Protein AF-A0A258SQ97-F1 (afdb_monomer)

Mean predicted aligned error: 5.07 Å

Radius of gyration: 16.45 Å; Cα contacts (8 Å, |Δi|>4): 19; chains: 1; bounding box: 27×25×42 Å

Structure (mmCIF, N/CA/C/O backbone):
data_AF-A0A258SQ97-F1
#
_entry.id   AF-A0A258SQ97-F1
#
loop_
_atom_site.group_PDB
_atom_site.id
_atom_site.type_symbol
_atom_site.label_atom_id
_atom_site.label_alt_id
_atom_site.label_comp_id
_atom_site.label_asym_id
_atom_site.label_entity_id
_atom_site.label_seq_id
_atom_site.pdbx_PDB_ins_code
_atom_site.Cartn_x
_atom_site.Cartn_y
_atom_site.Cartn_z
_atom_site.occupancy
_atom_site.B_iso_or_equiv
_atom_site.auth_seq_id
_atom_site.auth_comp_id
_atom_site.auth_asym_id
_atom_site.auth_atom_id
_atom_site.pdbx_PDB_model_num
ATOM 1 N N . ASN A 1 1 ? -1.414 1.087 9.408 1.00 69.81 1 ASN A N 1
ATOM 2 C CA . ASN A 1 1 ? -2.850 0.814 9.176 1.00 69.81 1 ASN A CA 1
ATOM 3 C C . ASN A 1 1 ? -3.340 1.911 8.245 1.00 69.81 1 ASN A C 1
ATOM 5 O O . ASN A 1 1 ? -3.051 3.058 8.539 1.00 69.81 1 ASN A O 1
ATOM 9 N N . MET A 1 2 ? -3.978 1.575 7.121 1.00 81.94 2 MET A N 1
ATOM 10 C CA . MET A 1 2 ? -4.413 2.567 6.123 1.00 81.94 2 MET A CA 1
ATOM 11 C C . MET A 1 2 ? -5.693 3.318 6.527 1.00 81.94 2 MET A C 1
ATOM 13 O O . MET A 1 2 ? -5.920 4.422 6.047 1.00 81.94 2 MET A O 1
ATOM 17 N N . ALA A 1 3 ? -6.543 2.722 7.370 1.00 87.44 3 ALA A N 1
ATOM 18 C CA . ALA A 1 3 ? -7.887 3.230 7.660 1.00 87.44 3 ALA A CA 1
ATOM 19 C C . ALA A 1 3 ? -7.987 4.058 8.953 1.00 87.44 3 ALA A C 1
ATOM 21 O O . ALA A 1 3 ? -8.985 4.742 9.153 1.00 87.44 3 ALA A O 1
ATOM 22 N N . TYR A 1 4 ? -6.976 3.992 9.821 1.00 92.00 4 TYR A N 1
ATOM 23 C CA . TYR A 1 4 ? -6.945 4.688 11.108 1.00 92.00 4 TYR A CA 1
ATOM 24 C C . TYR A 1 4 ? -5.620 5.424 11.275 1.00 92.00 4 TYR A C 1
ATOM 26 O O . TYR A 1 4 ? -4.557 4.808 11.140 1.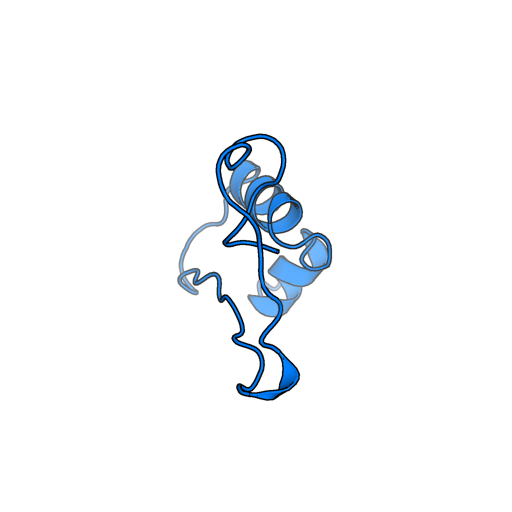00 92.00 4 TYR A O 1
ATOM 34 N N . ASP A 1 5 ? -5.710 6.702 11.616 1.00 93.44 5 ASP A N 1
ATOM 35 C CA . ASP A 1 5 ? -4.588 7.592 11.881 1.00 93.44 5 ASP A CA 1
ATOM 36 C C . ASP A 1 5 ? -4.691 8.118 13.327 1.00 93.44 5 ASP A C 1
ATOM 38 O O . ASP A 1 5 ? -5.626 8.859 13.630 1.00 93.44 5 ASP A O 1
ATOM 42 N N . PRO A 1 6 ? -3.757 7.767 14.231 1.00 92.81 6 PRO A N 1
ATOM 43 C CA . PRO A 1 6 ? -3.798 8.206 15.626 1.00 92.81 6 PRO A CA 1
ATOM 44 C C . PRO A 1 6 ? -3.774 9.728 15.826 1.00 92.81 6 PRO A C 1
ATOM 46 O O . PRO A 1 6 ? -4.303 10.204 16.828 1.00 92.81 6 PRO A O 1
ATOM 49 N 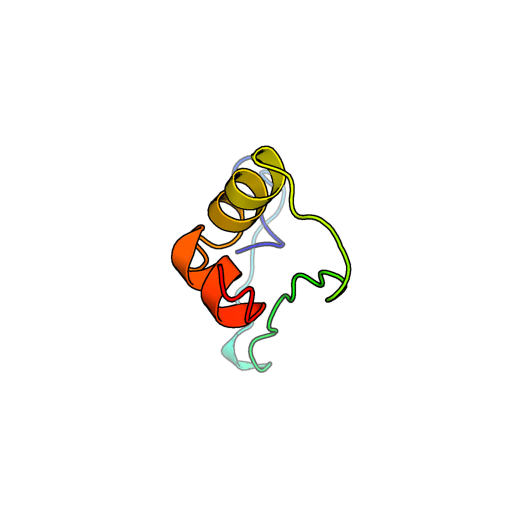N . GLU A 1 7 ? -3.148 10.482 14.917 1.00 94.19 7 GLU A N 1
ATOM 50 C CA . GLU A 1 7 ? -3.035 11.941 15.025 1.00 94.19 7 GLU A CA 1
ATOM 51 C C . GLU A 1 7 ? -4.304 12.640 14.543 1.00 94.19 7 GLU A C 1
ATOM 53 O O . GLU A 1 7 ? -4.715 13.651 15.108 1.00 94.19 7 GLU A O 1
ATOM 58 N N . ARG A 1 8 ? -4.953 12.097 13.509 1.00 94.94 8 ARG A N 1
ATOM 59 C CA . ARG A 1 8 ? -6.211 12.641 12.979 1.00 94.94 8 ARG A CA 1
ATOM 60 C C . ARG A 1 8 ? -7.425 12.183 13.787 1.00 94.94 8 ARG A C 1
ATOM 62 O O . ARG A 1 8 ? -8.342 12.964 14.031 1.00 94.94 8 ARG A O 1
ATOM 69 N N . ASP A 1 9 ? -7.442 10.921 14.200 1.00 95.56 9 ASP A N 1
ATOM 70 C CA . ASP A 1 9 ? -8.612 10.235 14.753 1.00 95.56 9 ASP A CA 1
ATOM 71 C C . ASP A 1 9 ? -8.606 10.251 16.299 1.00 95.56 9 ASP A C 1
ATOM 73 O O . ASP A 1 9 ? -9.028 9.296 16.948 1.00 95.56 9 ASP A O 1
ATOM 77 N N . MET A 1 10 ? -8.151 11.357 16.905 1.00 95.75 10 MET A N 1
ATOM 78 C CA . MET A 1 10 ? -7.868 11.481 18.351 1.00 95.75 10 MET A CA 1
ATOM 79 C C . MET A 1 10 ? -9.070 11.227 19.273 1.00 95.75 10 MET A C 1
ATOM 81 O O . MET A 1 10 ? -8.899 10.860 20.433 1.00 95.75 10 MET A O 1
ATOM 85 N N . ASN A 1 11 ? -10.289 11.442 18.773 1.00 96.25 11 ASN A N 1
ATOM 86 C CA . ASN A 1 11 ? -11.530 11.246 19.531 1.00 96.25 11 ASN A CA 1
ATOM 87 C C . ASN A 1 11 ? -12.134 9.845 19.335 1.00 96.25 11 ASN A C 1
ATOM 89 O O . ASN A 1 11 ? -13.257 9.592 19.770 1.00 96.25 11 ASN A O 1
ATOM 93 N N . LEU A 1 12 ? -11.423 8.944 18.653 1.00 96.06 12 LEU A N 1
ATOM 94 C CA . LEU A 1 12 ? -11.834 7.566 18.417 1.00 96.06 12 LEU A CA 1
ATOM 95 C C . LEU A 1 12 ? -10.880 6.604 19.127 1.00 96.06 12 LEU A C 1
ATOM 97 O O . LEU A 1 12 ? -9.699 6.875 19.311 1.00 96.06 12 LEU A O 1
ATOM 101 N N . THR A 1 13 ? -11.398 5.443 19.525 1.00 93.62 13 THR A N 1
ATOM 102 C CA . THR A 1 13 ? -10.583 4.338 20.046 1.00 93.62 13 THR A CA 1
A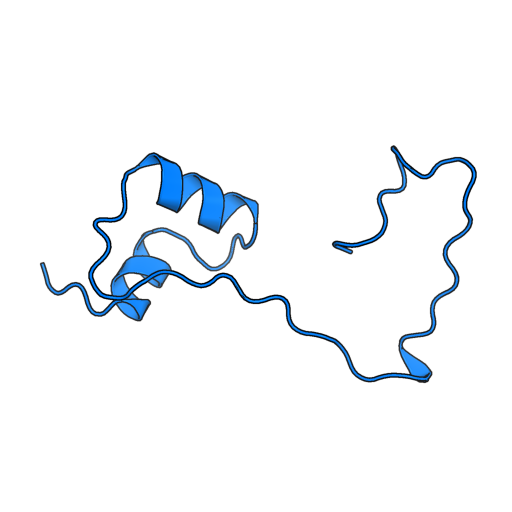TOM 103 C C . THR A 1 13 ? -10.635 3.177 19.064 1.00 93.62 13 THR A C 1
ATOM 105 O O . THR A 1 13 ? -11.716 2.710 18.702 1.00 93.62 13 THR A O 1
ATOM 108 N N . ARG A 1 14 ? -9.466 2.689 18.639 1.00 93.69 14 ARG A N 1
ATOM 109 C CA . ARG A 1 14 ? -9.357 1.504 17.782 1.00 93.69 14 ARG A CA 1
ATOM 110 C C . ARG A 1 14 ? -9.531 0.230 18.61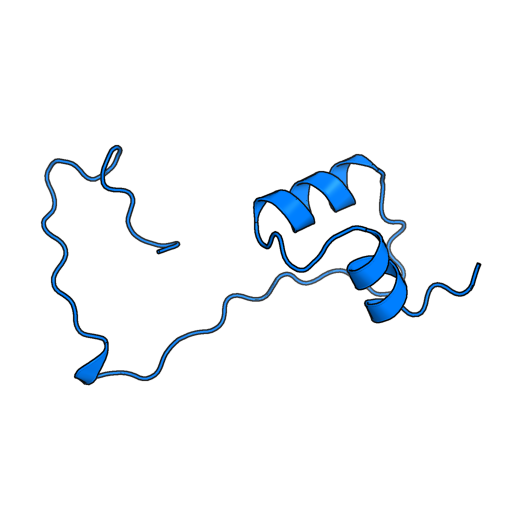2 1.00 93.69 14 ARG A C 1
ATOM 112 O O . ARG A 1 14 ? -8.800 0.017 19.574 1.00 93.69 14 ARG A O 1
ATOM 119 N N . ILE A 1 15 ? -10.424 -0.652 18.169 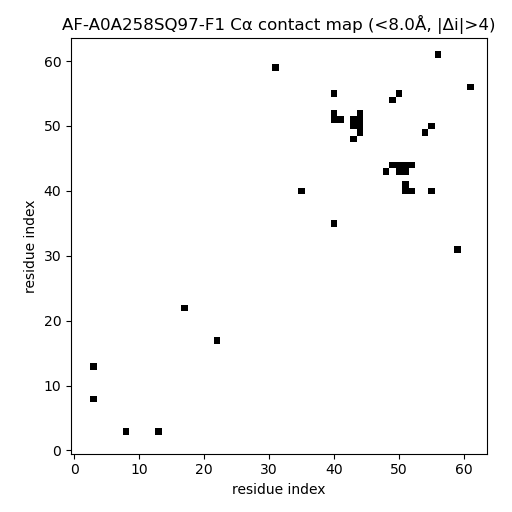1.00 94.19 15 ILE A N 1
ATOM 120 C CA . ILE A 1 15 ? -10.550 -2.028 18.670 1.00 94.19 15 ILE A CA 1
ATOM 121 C C . ILE A 1 15 ? -10.005 -2.970 17.599 1.00 94.19 15 ILE A C 1
ATOM 123 O O . ILE A 1 15 ? -10.384 -2.868 16.431 1.00 94.19 15 ILE A O 1
ATOM 127 N N . ASP A 1 16 ? -9.090 -3.861 17.978 1.00 92.69 16 ASP A N 1
ATOM 128 C CA . ASP A 1 16 ? -8.513 -4.814 17.035 1.00 92.69 16 ASP A CA 1
ATOM 129 C C . ASP A 1 16 ? -9.402 -6.052 16.862 1.00 92.69 16 ASP A C 1
ATOM 131 O O . ASP A 1 16 ? -9.717 -6.754 17.821 1.00 92.69 16 ASP A O 1
ATOM 135 N N . VAL A 1 17 ? -9.800 -6.314 15.617 1.00 95.00 17 VAL A N 1
ATOM 136 C CA . VAL A 1 17 ? -10.677 -7.434 15.229 1.00 95.00 17 VAL A CA 1
ATOM 137 C C . VAL A 1 17 ? -10.028 -8.341 14.180 1.00 95.00 17 VAL A C 1
ATOM 139 O O . VAL A 1 17 ? -10.716 -9.098 13.502 1.00 95.00 17 VAL A O 1
ATOM 142 N N . SER A 1 18 ? -8.698 -8.287 14.053 1.00 94.00 18 SER A N 1
ATOM 143 C CA . SER A 1 18 ? -7.918 -9.116 13.115 1.00 94.00 18 SER A CA 1
ATOM 144 C C . SER A 1 18 ? -8.121 -10.625 13.325 1.00 94.00 18 SER A C 1
ATOM 146 O O . SER A 1 18 ? -7.963 -11.419 12.409 1.00 94.00 18 SER A O 1
ATOM 148 N N . HIS A 1 19 ? -8.545 -11.029 14.523 1.00 95.62 19 HIS A N 1
ATOM 149 C CA . HIS A 1 19 ? -8.873 -12.413 14.862 1.00 95.62 19 HIS A CA 1
ATOM 150 C C . HIS A 1 19 ? -10.245 -12.882 14.341 1.00 95.62 19 HIS A C 1
ATOM 152 O O . HIS A 1 19 ? -10.528 -14.077 14.387 1.00 95.62 19 HIS A O 1
ATOM 158 N N . LEU A 1 20 ? -11.111 -11.971 13.881 1.00 97.81 20 LEU A N 1
ATOM 159 C CA . LEU A 1 20 ? -12.449 -12.297 13.371 1.00 97.81 20 LEU A CA 1
ATOM 160 C C . LEU A 1 20 ? -12.508 -12.353 11.842 1.00 97.81 20 LEU A C 1
ATOM 162 O O . LEU A 1 20 ? -13.367 -13.039 11.291 1.00 97.81 20 LEU A O 1
ATOM 166 N N . PHE A 1 21 ? -11.617 -11.636 11.155 1.00 95.19 21 PHE A N 1
ATOM 167 C CA . PHE A 1 21 ? -11.647 -11.474 9.703 1.00 95.19 21 PHE A CA 1
ATOM 168 C C . PHE A 1 21 ? -10.251 -11.625 9.111 1.00 95.19 21 PHE A C 1
ATOM 170 O O . PHE A 1 21 ? -9.269 -11.211 9.715 1.00 95.19 21 PHE A O 1
ATOM 177 N N . AL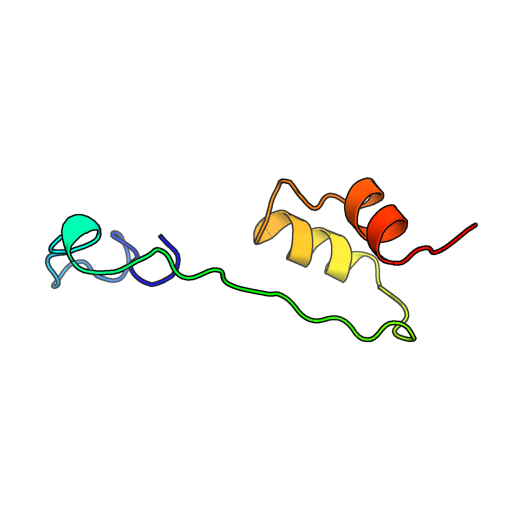A A 1 22 ? -10.174 -12.180 7.902 1.00 95.12 22 ALA A N 1
ATOM 178 C CA . ALA A 1 22 ? -8.922 -12.230 7.161 1.00 95.12 22 ALA A CA 1
ATOM 179 C C . ALA A 1 22 ? -8.454 -10.823 6.756 1.00 95.12 22 ALA A C 1
ATOM 181 O O . ALA A 1 22 ? -9.264 -9.918 6.529 1.00 95.12 22 ALA A O 1
ATOM 182 N N . ASP A 1 23 ? -7.140 -10.672 6.603 1.00 93.06 23 ASP A N 1
ATOM 183 C CA . ASP A 1 23 ? -6.543 -9.431 6.127 1.00 93.06 23 ASP A CA 1
ATOM 184 C C . ASP A 1 23 ? -7.048 -9.064 4.726 1.00 93.06 23 ASP A C 1
ATOM 186 O O . ASP A 1 23 ? -7.187 -9.902 3.833 1.00 93.06 23 ASP A O 1
ATOM 190 N N . SER A 1 24 ? -7.281 -7.770 4.518 1.00 91.75 24 SER A N 1
ATOM 191 C CA . SER A 1 24 ? -7.576 -7.212 3.199 1.00 91.75 24 SER A CA 1
ATOM 192 C C . SER A 1 24 ? -6.300 -6.680 2.555 1.00 91.75 24 SER A C 1
ATOM 194 O O . SER A 1 24 ? -5.498 -6.013 3.207 1.00 91.75 24 SER A O 1
ATOM 196 N N . THR A 1 25 ? -6.121 -6.932 1.257 1.00 91.81 25 THR A N 1
ATOM 197 C CA . THR A 1 25 ? -5.009 -6.364 0.481 1.00 91.81 25 THR A CA 1
ATOM 198 C C . THR A 1 25 ? -5.481 -5.152 -0.316 1.00 91.81 25 THR A C 1
ATOM 200 O O . THR A 1 25 ? -6.403 -5.251 -1.126 1.00 91.81 25 THR A O 1
ATOM 203 N N . THR A 1 26 ? -4.832 -4.008 -0.106 1.00 90.31 26 THR A N 1
ATOM 204 C CA . THR A 1 26 ? -5.047 -2.800 -0.912 1.00 90.31 26 THR A CA 1
ATOM 205 C C . THR A 1 26 ? -4.2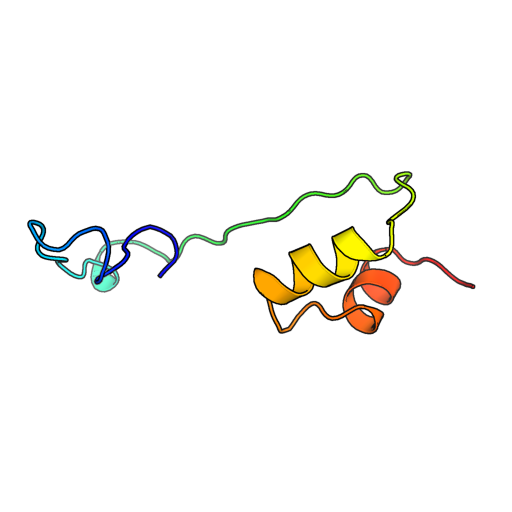19 -2.883 -2.191 1.00 90.31 26 THR A C 1
ATOM 207 O O . THR A 1 26 ? -3.004 -3.060 -2.130 1.00 90.31 26 THR A O 1
ATOM 210 N N . TYR A 1 27 ? -4.861 -2.712 -3.347 1.00 90.12 27 TYR A N 1
ATOM 211 C CA . TYR A 1 27 ? -4.201 -2.738 -4.653 1.00 90.12 27 TYR A CA 1
ATOM 212 C C . T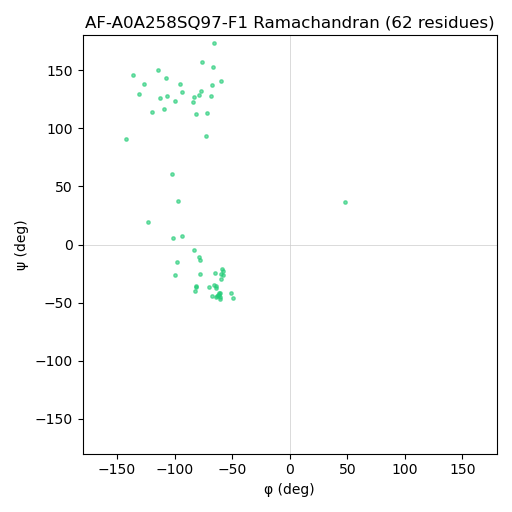YR A 1 27 ? -4.115 -1.341 -5.268 1.00 90.12 27 TYR A C 1
ATOM 214 O O . TYR A 1 27 ? -5.058 -0.554 -5.184 1.00 90.12 27 TYR A O 1
ATOM 222 N N . LEU A 1 28 ? -3.006 -1.067 -5.956 1.00 87.69 28 LEU A N 1
ATOM 223 C CA . LEU A 1 28 ? -2.842 0.093 -6.826 1.00 87.69 28 LEU A CA 1
ATOM 224 C C . LEU A 1 28 ? -2.827 -0.376 -8.283 1.00 87.69 28 LEU A C 1
ATOM 226 O O . LEU A 1 28 ? -1.949 -1.131 -8.695 1.00 87.69 28 LEU A O 1
ATOM 230 N N . GLY A 1 29 ? -3.815 0.061 -9.060 1.00 89.38 29 GLY A N 1
ATOM 231 C CA . GLY A 1 29 ? -3.937 -0.289 -10.471 1.00 89.38 29 GLY A CA 1
ATOM 232 C C . GLY A 1 29 ? -3.288 0.754 -11.375 1.00 89.38 29 GLY A C 1
ATOM 233 O O . GLY A 1 29 ? -3.581 1.943 -11.263 1.00 89.38 29 GLY A O 1
ATOM 234 N N . ILE A 1 30 ? -2.459 0.307 -12.317 1.00 86.38 30 ILE A N 1
ATOM 235 C CA . ILE A 1 30 ? -1.931 1.136 -13.405 1.00 86.38 30 ILE A CA 1
ATOM 236 C C . ILE A 1 30 ? -2.235 0.425 -14.717 1.00 86.38 30 ILE A C 1
ATOM 238 O O . ILE A 1 30 ? -2.104 -0.796 -14.827 1.00 86.38 30 ILE A O 1
ATOM 242 N N . ARG A 1 31 ? -2.664 1.181 -15.728 1.00 86.25 31 ARG A N 1
ATOM 243 C CA . ARG A 1 31 ? -2.853 0.612 -17.061 1.00 86.25 31 ARG A CA 1
ATOM 244 C C . ARG A 1 31 ? -1.504 0.211 -17.656 1.00 86.25 31 ARG A C 1
ATOM 246 O O . ARG A 1 31 ? -0.559 0.991 -17.616 1.00 86.25 31 ARG A O 1
ATOM 253 N N . LYS A 1 32 ? -1.449 -0.964 -18.287 1.00 81.62 32 LYS A N 1
ATOM 254 C CA . LYS A 1 32 ? -0.234 -1.496 -18.932 1.00 81.62 32 LYS A CA 1
ATOM 255 C C . LYS A 1 32 ? 0.358 -0.586 -20.017 1.00 81.62 32 LYS A C 1
ATOM 257 O O . LYS A 1 32 ? 1.537 -0.682 -20.313 1.00 81.62 32 LYS A O 1
ATOM 262 N N . ASP A 1 33 ? -0.474 0.246 -20.638 1.00 82.69 33 ASP A N 1
ATOM 263 C CA . ASP A 1 33 ? -0.120 1.158 -21.728 1.00 82.69 33 ASP A CA 1
ATOM 264 C C . ASP A 1 33 ? 0.062 2.608 -21.254 1.00 82.69 33 ASP A C 1
ATOM 266 O O . ASP A 1 33 ? 0.251 3.512 -22.067 1.00 82.69 33 ASP A O 1
ATOM 270 N N . ALA A 1 34 ? -0.003 2.855 -19.942 1.00 85.19 34 ALA A N 1
ATOM 271 C CA . ALA A 1 34 ? 0.244 4.177 -19.394 1.00 85.19 34 ALA A CA 1
ATOM 272 C C . ALA A 1 34 ? 1.745 4.481 -19.366 1.00 85.19 34 ALA A C 1
ATOM 274 O O . ALA A 1 34 ? 2.549 3.716 -18.835 1.00 85.19 34 ALA A O 1
ATOM 275 N N . PHE A 1 35 ? 2.115 5.662 -19.859 1.00 86.94 35 PHE A N 1
ATOM 276 C CA . PHE A 1 35 ? 3.446 6.208 -19.632 1.00 86.94 35 PHE A CA 1
ATOM 277 C C . PHE A 1 35 ? 3.586 6.657 -18.169 1.00 86.94 35 PHE A C 1
ATOM 279 O O . PHE A 1 35 ? 2.933 7.616 -17.744 1.00 86.94 35 PHE A O 1
ATOM 286 N N . ILE A 1 36 ? 4.445 5.981 -17.399 1.00 89.25 36 ILE A N 1
ATOM 287 C CA . ILE A 1 36 ? 4.683 6.317 -15.990 1.00 89.25 36 ILE A CA 1
ATOM 288 C C . ILE A 1 36 ? 5.669 7.477 -15.882 1.00 89.25 36 ILE A C 1
ATOM 290 O O . ILE A 1 36 ? 6.861 7.353 -16.167 1.00 89.25 36 ILE A O 1
ATOM 294 N N . ARG A 1 37 ? 5.160 8.619 -15.417 1.00 91.12 37 ARG A N 1
ATOM 295 C CA . ARG A 1 37 ? 5.957 9.827 -15.177 1.00 91.12 37 ARG A CA 1
ATOM 296 C C . ARG A 1 37 ? 6.781 9.696 -13.896 1.00 91.12 37 ARG A C 1
ATOM 298 O O . ARG A 1 37 ? 6.406 8.972 -12.982 1.00 91.12 37 ARG A O 1
ATOM 305 N N . GLY A 1 38 ? 7.870 10.461 -13.795 1.00 92.06 38 GLY A N 1
ATOM 306 C CA . GLY A 1 38 ? 8.791 10.424 -12.647 1.00 92.06 38 GLY A CA 1
ATOM 307 C C . GLY A 1 38 ? 8.100 10.506 -11.279 1.00 92.06 38 GLY A C 1
ATOM 308 O O . GLY A 1 38 ? 8.361 9.679 -10.411 1.00 92.06 38 GLY A O 1
ATOM 309 N N . TYR A 1 39 ? 7.151 11.434 -11.115 1.00 94.31 39 TYR A N 1
ATOM 310 C CA . TYR A 1 39 ? 6.417 11.607 -9.856 1.00 94.31 39 TYR A CA 1
ATOM 311 C C . TYR A 1 39 ? 5.535 10.404 -9.485 1.00 94.31 39 TYR A C 1
ATOM 313 O O . TYR A 1 39 ? 5.250 10.200 -8.310 1.00 94.31 39 TYR A O 1
ATOM 321 N N . MET A 1 40 ? 5.103 9.596 -10.461 1.00 94.00 40 MET A N 1
ATOM 322 C CA . MET A 1 40 ? 4.275 8.420 -10.188 1.00 94.00 40 MET A CA 1
ATOM 323 C C . MET A 1 40 ? 5.084 7.333 -9.485 1.00 94.00 40 MET A C 1
ATOM 325 O O . MET A 1 40 ? 4.556 6.695 -8.586 1.00 94.00 40 MET A O 1
ATOM 329 N N . TYR A 1 41 ? 6.365 7.161 -9.833 1.00 93.31 41 TYR A N 1
ATOM 330 C CA . TYR A 1 41 ? 7.250 6.252 -9.096 1.00 93.31 41 TYR A CA 1
ATOM 331 C C . TYR A 1 41 ? 7.379 6.677 -7.632 1.00 93.31 41 TYR A C 1
ATOM 333 O O . TYR A 1 41 ? 7.217 5.845 -6.747 1.00 93.31 41 TYR A O 1
ATOM 341 N N . GLY A 1 42 ? 7.580 7.977 -7.384 1.00 93.94 42 GLY A N 1
ATOM 342 C CA . GLY A 1 42 ? 7.638 8.516 -6.023 1.00 93.94 42 GLY A CA 1
ATOM 343 C C . GLY A 1 42 ? 6.341 8.289 -5.244 1.00 93.94 42 GLY A C 1
ATOM 344 O O . GLY A 1 42 ? 6.384 7.873 -4.093 1.00 93.94 42 GLY A O 1
ATOM 345 N N . PHE A 1 43 ? 5.183 8.483 -5.881 1.00 94.06 43 PHE A N 1
ATOM 346 C CA . PHE A 1 43 ? 3.883 8.210 -5.262 1.00 94.06 43 PHE A CA 1
ATOM 347 C C . PHE A 1 43 ? 3.689 6.726 -4.910 1.00 94.06 43 PHE A C 1
ATOM 349 O O . PHE A 1 43 ? 3.232 6.409 -3.813 1.00 94.06 43 PHE A O 1
ATOM 356 N N . ILE A 1 44 ? 4.051 5.813 -5.818 1.00 93.94 44 ILE A N 1
ATOM 357 C CA . ILE A 1 44 ? 3.968 4.365 -5.573 1.00 93.94 44 ILE A CA 1
ATOM 358 C C . ILE A 1 44 ? 4.850 3.984 -4.380 1.00 93.94 44 ILE A C 1
ATOM 360 O O . ILE A 1 44 ? 4.382 3.298 -3.475 1.00 93.94 44 ILE A O 1
ATOM 364 N N . GLU A 1 45 ? 6.092 4.469 -4.349 1.00 94.06 45 GLU A N 1
ATOM 365 C CA . GLU A 1 45 ? 7.054 4.176 -3.284 1.00 94.06 45 GLU A CA 1
ATOM 366 C C . GLU A 1 45 ? 6.624 4.758 -1.928 1.00 94.06 45 GLU A C 1
ATOM 368 O O . GLU A 1 45 ? 6.803 4.114 -0.897 1.00 94.06 45 GLU A O 1
ATOM 373 N N . GLN A 1 46 ? 5.976 5.928 -1.912 1.00 92.50 46 GLN A N 1
ATOM 374 C CA . GLN A 1 46 ? 5.398 6.501 -0.690 1.00 92.50 46 GLN A CA 1
ATOM 375 C C . GLN A 1 46 ? 4.272 5.642 -0.101 1.00 92.50 46 GLN A C 1
ATOM 377 O O . GLN A 1 46 ? 4.152 5.545 1.118 1.00 92.50 46 GLN A O 1
ATOM 382 N N . ILE A 1 47 ? 3.446 5.022 -0.947 1.00 90.94 47 ILE A N 1
ATOM 383 C CA . ILE A 1 47 ? 2.338 4.164 -0.498 1.00 90.94 47 ILE A CA 1
ATOM 384 C C . ILE A 1 47 ? 2.830 2.760 -0.144 1.00 90.94 47 ILE A C 1
ATOM 386 O O . ILE A 1 47 ? 2.331 2.136 0.793 1.00 90.94 47 ILE A O 1
ATOM 390 N N . ALA A 1 48 ? 3.797 2.251 -0.898 1.00 91.25 48 ALA A N 1
ATOM 391 C CA . ALA A 1 48 ? 4.318 0.905 -0.761 1.00 91.25 48 ALA A CA 1
ATOM 392 C C . ALA A 1 48 ? 5.838 0.914 -0.998 1.00 91.25 48 ALA A C 1
ATOM 394 O O . ALA A 1 48 ? 6.287 0.701 -2.125 1.00 91.25 48 ALA A O 1
ATOM 395 N N . PRO A 1 49 ? 6.650 1.091 0.063 1.00 90.50 49 PRO A N 1
ATOM 396 C CA . PRO A 1 49 ? 8.107 1.252 -0.047 1.00 90.50 49 PRO A CA 1
ATOM 397 C C . PRO A 1 49 ? 8.842 0.085 -0.722 1.00 90.50 49 PRO A C 1
ATOM 399 O O . PRO A 1 49 ? 9.951 0.237 -1.223 1.00 90.50 49 PRO A O 1
ATOM 402 N N . HIS A 1 50 ? 8.228 -1.098 -0.749 1.00 89.25 50 HIS A N 1
ATOM 403 C CA . HIS A 1 50 ? 8.764 -2.282 -1.422 1.00 89.25 50 HIS A CA 1
ATOM 404 C C . HIS A 1 50 ? 8.551 -2.267 -2.949 1.00 89.25 50 HIS A C 1
ATOM 406 O O . HIS A 1 50 ? 9.156 -3.074 -3.652 1.00 89.25 50 HIS A O 1
ATOM 412 N N . PHE A 1 51 ? 7.746 -1.342 -3.483 1.00 91.94 51 PHE A N 1
ATOM 413 C CA . PHE A 1 51 ? 7.557 -1.113 -4.918 1.00 91.94 51 PHE A CA 1
ATOM 414 C C . PHE A 1 51 ? 8.343 0.114 -5.398 1.00 91.94 51 PHE A C 1
ATOM 416 O O . PHE A 1 51 ? 7.783 1.078 -5.916 1.00 91.94 51 PHE A O 1
ATOM 423 N N . ASN A 1 52 ? 9.668 0.069 -5.251 1.00 91.06 52 ASN A N 1
ATOM 424 C CA . ASN A 1 52 ? 10.552 1.092 -5.812 1.00 91.06 52 ASN A CA 1
ATOM 425 C C . ASN A 1 52 ? 10.542 1.082 -7.356 1.00 91.06 52 ASN A C 1
ATOM 427 O O . ASN A 1 52 ? 9.991 0.186 -8.004 1.00 91.06 52 ASN A O 1
ATOM 431 N N . ARG A 1 53 ? 11.206 2.068 -7.973 1.00 91.06 53 ARG A N 1
ATOM 432 C CA . ARG A 1 53 ? 11.244 2.224 -9.439 1.00 91.06 53 ARG A CA 1
ATOM 433 C C . ARG A 1 53 ? 11.645 0.950 -10.193 1.00 91.06 53 ARG A C 1
ATOM 435 O O . ARG A 1 53 ? 11.035 0.638 -11.213 1.00 91.06 53 ARG A O 1
ATOM 442 N N . ALA A 1 54 ? 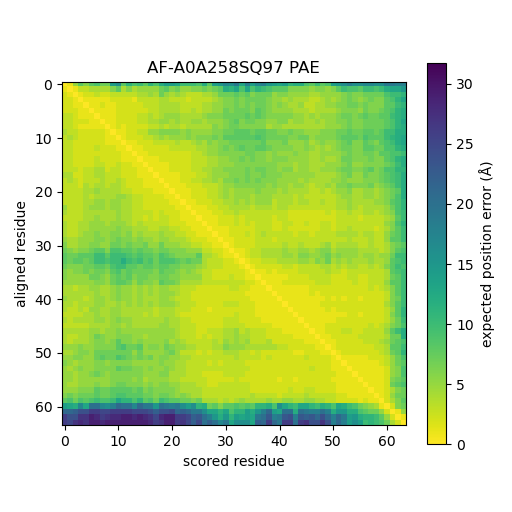12.642 0.213 -9.702 1.00 91.19 54 ALA A N 1
ATOM 443 C CA . ALA A 1 54 ? 13.098 -1.020 -10.339 1.00 91.19 54 ALA A CA 1
ATOM 444 C C . ALA A 1 54 ? 12.032 -2.125 -10.268 1.00 91.19 54 ALA A C 1
ATOM 446 O O . ALA A 1 54 ? 11.748 -2.768 -11.279 1.00 91.19 54 ALA A O 1
ATOM 447 N N . ALA A 1 55 ? 11.395 -2.300 -9.106 1.00 91.62 55 ALA A N 1
ATOM 448 C CA . ALA A 1 55 ? 10.309 -3.260 -8.924 1.00 91.62 55 ALA A CA 1
ATOM 449 C C . ALA A 1 55 ? 9.100 -2.940 -9.822 1.00 91.62 55 ALA A C 1
ATOM 451 O O . ALA A 1 55 ? 8.546 -3.842 -10.450 1.00 91.62 55 ALA A O 1
ATOM 452 N N . VAL A 1 56 ? 8.727 -1.660 -9.942 1.00 89.94 56 VAL A N 1
ATOM 453 C CA . VAL A 1 56 ? 7.629 -1.209 -10.817 1.00 89.94 56 VAL A CA 1
ATOM 454 C C . VAL A 1 56 ? 7.948 -1.471 -12.292 1.00 89.94 56 VAL A C 1
ATOM 456 O O . VAL A 1 56 ? 7.110 -2.019 -13.007 1.00 89.94 56 VAL A O 1
ATOM 459 N N . ASN A 1 57 ? 9.163 -1.151 -12.748 1.00 89.44 57 ASN A N 1
ATOM 460 C CA . ASN A 1 57 ? 9.583 -1.415 -14.129 1.00 89.44 57 ASN A CA 1
ATOM 461 C C . ASN A 1 57 ? 9.568 -2.915 -14.456 1.00 89.44 57 ASN A C 1
ATOM 463 O O . ASN A 1 57 ? 9.050 -3.314 -15.502 1.00 89.44 57 ASN A O 1
ATOM 467 N N . ALA A 1 58 ? 10.073 -3.746 -13.538 1.00 88.81 58 ALA A N 1
ATOM 468 C CA . ALA A 1 58 ? 10.054 -5.198 -13.680 1.00 88.81 58 ALA A CA 1
ATOM 469 C C . ALA A 1 58 ? 8.618 -5.746 -13.748 1.00 88.81 58 ALA A C 1
ATOM 471 O O . ALA A 1 58 ? 8.314 -6.578 -14.605 1.00 88.81 58 ALA A O 1
ATOM 472 N N . ALA A 1 59 ? 7.716 -5.244 -12.897 1.00 85.88 59 ALA A N 1
ATOM 473 C CA . ALA A 1 59 ? 6.310 -5.645 -12.878 1.00 85.88 59 ALA A CA 1
ATOM 474 C C . ALA A 1 59 ? 5.573 -5.279 -14.177 1.00 85.88 59 ALA A C 1
ATOM 476 O O . ALA A 1 59 ? 4.726 -6.040 -14.648 1.00 85.88 59 ALA A O 1
ATOM 477 N N . LEU A 1 60 ? 5.915 -4.141 -14.784 1.00 83.44 60 LEU A N 1
ATOM 478 C CA . LEU A 1 60 ? 5.306 -3.680 -16.032 1.00 83.44 60 LEU A CA 1
ATOM 479 C C . LEU A 1 60 ? 5.934 -4.296 -17.284 1.00 83.44 60 LEU A C 1
ATOM 481 O O . LEU A 1 60 ? 5.423 -4.063 -18.378 1.00 83.44 60 LEU A O 1
ATOM 485 N N . LYS A 1 61 ? 7.006 -5.095 -17.139 1.00 74.44 61 LYS A N 1
ATOM 486 C CA . LYS A 1 61 ? 7.782 -5.658 -18.256 1.00 74.44 61 LYS A CA 1
ATOM 487 C C . LYS A 1 61 ? 8.146 -4.595 -19.297 1.00 74.44 61 LYS A C 1
ATOM 489 O O . LYS A 1 61 ? 8.135 -4.868 -20.496 1.00 74.44 61 LYS A O 1
ATOM 494 N N . ILE A 1 62 ? 8.448 -3.381 -18.841 1.00 61.00 62 ILE A N 1
ATOM 495 C CA . ILE A 1 62 ? 9.068 -2.377 -19.698 1.00 61.00 62 ILE A CA 1
ATOM 496 C C . ILE A 1 62 ? 10.509 -2.859 -19.874 1.00 61.00 62 ILE A C 1
ATOM 498 O O . ILE A 1 62 ? 11.345 -2.665 -18.997 1.00 61.00 62 ILE A O 1
ATOM 502 N N . SER A 1 63 ? 10.752 -3.616 -20.943 1.00 48.78 63 SER A N 1
ATOM 503 C CA . SER A 1 63 ? 12.102 -3.821 -21.461 1.00 48.78 63 SER A CA 1
ATOM 504 C C . SER A 1 63 ? 12.567 -2.484 -22.032 1.00 48.78 63 SER A C 1
ATOM 506 O O . SER A 1 63 ? 11.804 -1.872 -22.782 1.00 48.78 63 SER A O 1
ATOM 508 N N . ASP A 1 64 ? 13.749 -2.026 -21.609 1.00 47.97 64 ASP A N 1
ATOM 509 C CA . ASP A 1 64 ? 14.401 -0.821 -22.143 1.00 47.97 64 ASP A CA 1
ATOM 510 C C . ASP A 1 64 ? 14.528 -0.861 -23.677 1.00 47.97 64 ASP A C 1
ATOM 512 O O . ASP A 1 64 ? 14.785 -1.962 -24.227 1.00 47.97 64 ASP A O 1
#

Nearest PDB structures (foldseek):
  6l35-assembly1_H  TM=1.820E-01  e=7.256E+00  Physcomitrium patens

Sequence (64 aa):
NMAYDPERDMNLTRIDVSHLFADSTTYLGIRKDAFIRGYMYGFIEQIAPHFNRAAVNAALKISD

pLDDT: mean 88.93, std 9.52, range [47.97, 97.81]

Solvent-accessible surface area (backbone atoms only — not comparable to full-atom values): 4510 Å² total; per-residue (Å²): 116,95,89,63,48,77,84,80,44,66,93,60,82,90,78,90,58,71,92,79,47,80,88,82,84,88,82,86,88,75,65,91,85,58,86,80,51,77,68,52,43,55,52,44,23,71,77,36,70,87,42,35,63,67,53,49,38,62,74,67,63,64,74,130

Secondary structure (DSSP, 8-state):
--S--TTT-TT------TTTSPPPPP-----TT----HHHHHHHHHH-TTS-HHHHHHHHT---

Foldseek 3Di:
DVPDDCVVPVVDDDDDPCVPDPDDDDDDDDDLPDDDDPVNQVVVCVVPVVCHPVNVCVVSVPDD